Protein AF-A0A7J6QAZ9-F1 (afdb_monomer)

Organism: Perkinsus olseni (NCBI:txid32597)

Mean predicted aligned error: 8.7 Å

pLDDT: mean 90.13, std 8.83, range [53.25, 97.94]

Structure (mmCIF, N/CA/C/O backbone):
data_AF-A0A7J6QAZ9-F1
#
_entry.id   AF-A0A7J6QAZ9-F1
#
loop_
_atom_site.group_PDB
_atom_site.id
_atom_site.type_symbol
_atom_site.label_atom_id
_atom_site.label_alt_id
_atom_site.label_comp_id
_atom_site.label_asym_id
_atom_site.label_entity_id
_atom_site.label_seq_id
_atom_site.pdbx_PDB_ins_code
_atom_site.Cartn_x
_atom_site.Cartn_y
_atom_site.Cartn_z
_atom_site.occupancy
_atom_site.B_iso_or_equiv
_atom_site.auth_seq_id
_atom_site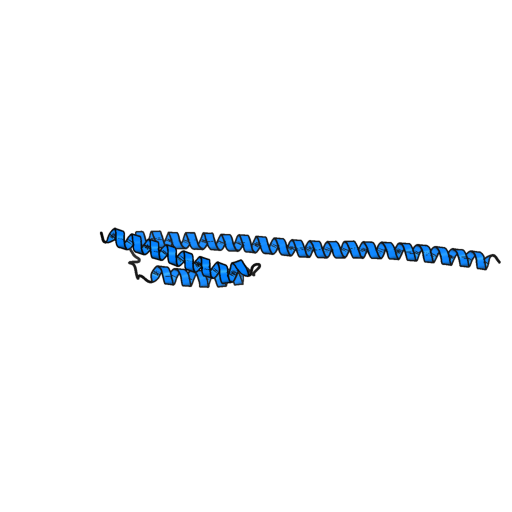.auth_comp_id
_atom_site.auth_asym_id
_atom_site.auth_atom_id
_atom_site.pdbx_PDB_model_num
ATOM 1 N N . ALA A 1 1 ? -11.186 -5.325 38.315 1.00 69.56 1 ALA A N 1
ATOM 2 C CA . ALA A 1 1 ? -11.167 -6.468 37.371 1.00 69.56 1 ALA A CA 1
ATOM 3 C C . ALA A 1 1 ? -11.678 -6.079 35.977 1.00 69.56 1 ALA A C 1
ATOM 5 O O . ALA A 1 1 ? -10.909 -6.181 35.031 1.00 69.56 1 ALA A O 1
ATOM 6 N N . TRP A 1 2 ? -12.909 -5.560 35.843 1.00 75.38 2 TRP A N 1
ATOM 7 C CA . TRP A 1 2 ? -13.536 -5.193 34.555 1.00 75.38 2 TRP A CA 1
ATOM 8 C C . TRP A 1 2 ? -12.711 -4.236 33.671 1.00 75.38 2 TRP A C 1
ATOM 10 O O . TRP A 1 2 ? -12.497 -4.509 32.495 1.00 75.38 2 TRP A O 1
ATOM 20 N N . THR A 1 3 ? -12.145 -3.172 34.247 1.00 80.31 3 THR A N 1
ATOM 21 C CA . THR A 1 3 ? -11.293 -2.199 33.534 1.00 80.31 3 THR A CA 1
ATOM 22 C C . THR A 1 3 ? -10.102 -2.857 32.828 1.00 80.31 3 THR A C 1
ATOM 24 O O . THR A 1 3 ? -9.787 -2.503 31.695 1.00 80.31 3 THR A O 1
ATOM 27 N N . ASN A 1 4 ? -9.477 -3.855 33.464 1.00 86.56 4 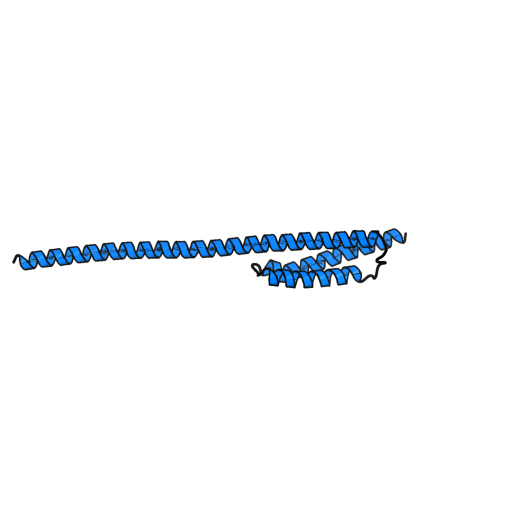ASN A N 1
ATOM 28 C CA . ASN A 1 4 ? -8.330 -4.573 32.902 1.00 86.56 4 ASN A CA 1
ATOM 29 C C . ASN A 1 4 ? -8.749 -5.504 31.761 1.00 86.56 4 ASN A C 1
ATOM 31 O O . ASN A 1 4 ? -8.020 -5.620 30.780 1.00 86.56 4 ASN A O 1
ATOM 35 N N . VAL A 1 5 ? -9.932 -6.120 31.862 1.00 87.38 5 VAL A N 1
ATOM 36 C CA . VAL A 1 5 ? -10.502 -6.969 30.805 1.00 87.38 5 VAL A CA 1
ATOM 37 C C . VAL A 1 5 ? -10.800 -6.138 29.556 1.00 87.38 5 VAL A C 1
ATOM 39 O O . VAL A 1 5 ? -10.384 -6.515 28.464 1.00 87.38 5 VAL A O 1
ATOM 42 N N . VAL A 1 6 ? -11.429 -4.968 29.713 1.00 87.94 6 VAL A N 1
ATOM 43 C CA . VAL A 1 6 ? -11.717 -4.056 28.591 1.00 87.94 6 VAL A CA 1
ATOM 44 C C . VAL A 1 6 ? -10.426 -3.592 27.915 1.00 87.94 6 VAL A C 1
ATOM 46 O O . VAL A 1 6 ? -10.300 -3.684 26.697 1.00 87.94 6 VAL A O 1
ATOM 49 N N . THR A 1 7 ? -9.428 -3.160 28.691 1.00 90.88 7 THR A N 1
ATOM 50 C CA . THR A 1 7 ? -8.123 -2.749 28.147 1.00 90.88 7 THR A CA 1
ATOM 51 C C . THR A 1 7 ? -7.414 -3.900 27.426 1.00 90.88 7 THR A C 1
ATOM 53 O O . THR A 1 7 ? -6.808 -3.693 26.376 1.00 90.88 7 THR A O 1
ATOM 56 N N . HIS A 1 8 ? -7.490 -5.123 27.956 1.00 93.19 8 HIS A N 1
ATOM 57 C CA . HIS A 1 8 ? -6.917 -6.299 27.303 1.00 93.19 8 HIS A CA 1
ATOM 58 C C . HIS A 1 8 ? -7.605 -6.595 25.964 1.00 93.19 8 HIS A C 1
ATOM 60 O O . HIS A 1 8 ? -6.927 -6.780 24.953 1.00 93.19 8 HIS A O 1
ATOM 66 N N . GLN A 1 9 ? -8.938 -6.547 25.929 1.00 93.12 9 GLN A N 1
ATOM 67 C CA . GLN A 1 9 ? -9.700 -6.772 24.704 1.00 93.12 9 GLN A CA 1
ATOM 68 C C . GLN A 1 9 ? -9.450 -5.673 23.658 1.00 93.12 9 GLN A C 1
ATOM 70 O O . GLN A 1 9 ? -9.351 -5.975 22.467 1.00 93.12 9 GLN A O 1
ATOM 75 N N . LEU A 1 10 ? -9.284 -4.413 24.078 1.00 93.44 10 LEU A N 1
ATOM 76 C CA . LEU A 1 10 ? -8.897 -3.305 23.195 1.00 93.44 10 LEU A CA 1
ATOM 77 C C . LEU A 1 10 ? -7.520 -3.534 22.562 1.00 93.44 10 LEU A C 1
ATOM 79 O O . LEU A 1 10 ? -7.366 -3.346 21.357 1.00 93.44 10 LEU A O 1
ATOM 83 N N . ARG A 1 11 ? -6.536 -4.009 23.338 1.00 95.38 11 ARG A N 1
ATOM 84 C CA . ARG A 1 11 ? -5.204 -4.355 22.811 1.00 95.38 11 ARG A CA 1
ATOM 85 C C . ARG A 1 11 ? -5.255 -5.480 21.785 1.00 95.38 11 ARG A C 1
ATOM 87 O O . ARG A 1 11 ? -4.592 -5.381 20.756 1.00 95.38 11 ARG A O 1
ATOM 94 N N . ILE A 1 12 ? -6.031 -6.534 22.050 1.00 95.75 12 ILE A N 1
ATOM 95 C CA . ILE A 1 12 ? -6.222 -7.633 21.091 1.00 95.75 12 ILE A CA 1
ATOM 96 C C . ILE A 1 12 ? -6.842 -7.087 19.802 1.00 95.75 12 ILE A C 1
ATOM 98 O O . ILE A 1 12 ? -6.295 -7.289 18.723 1.00 95.75 12 ILE A O 1
ATOM 102 N N . SER A 1 13 ? -7.915 -6.306 19.927 1.00 95.44 13 SER A N 1
ATOM 103 C CA . SER A 1 13 ? -8.628 -5.730 18.781 1.00 95.44 13 SER A CA 1
ATOM 104 C C . SER A 1 13 ? -7.733 -4.803 17.954 1.00 95.44 13 SER A C 1
ATOM 106 O O . SER A 1 13 ? -7.781 -4.836 16.726 1.00 95.44 13 SER A O 1
ATOM 108 N N . LEU A 1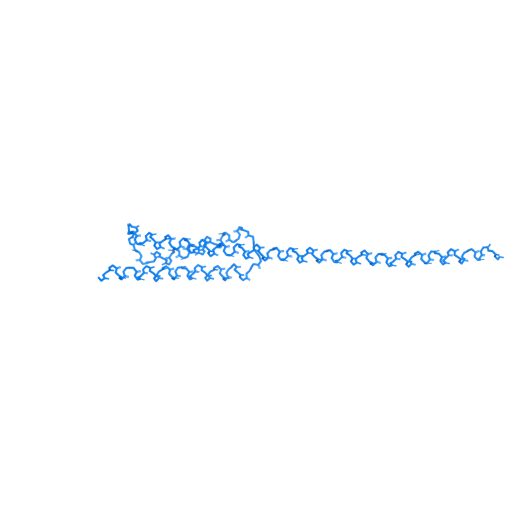 14 ? -6.882 -4.002 18.608 1.00 96.50 14 LEU A N 1
ATOM 109 C CA . LEU A 1 14 ? -5.873 -3.178 17.942 1.00 96.50 14 LEU A CA 1
ATOM 110 C C . LEU A 1 14 ? -4.886 -4.044 17.155 1.00 96.50 14 LEU A C 1
ATOM 112 O O . LEU A 1 14 ? -4.650 -3.790 15.974 1.00 96.50 14 LEU A O 1
ATOM 116 N N . ARG A 1 15 ? -4.299 -5.053 17.805 1.00 97.31 15 ARG A N 1
ATOM 117 C CA . ARG A 1 15 ? -3.301 -5.930 17.187 1.00 97.31 15 ARG A CA 1
ATOM 118 C C . ARG A 1 15 ? -3.876 -6.635 15.963 1.00 97.31 15 ARG A C 1
ATOM 120 O O . ARG A 1 15 ? -3.234 -6.648 14.914 1.00 97.31 15 ARG A O 1
ATOM 127 N N . ASP A 1 16 ? -5.076 -7.183 16.090 1.00 97.38 16 ASP A N 1
ATOM 128 C CA . ASP A 1 16 ? -5.720 -7.946 15.026 1.00 97.38 16 ASP A CA 1
ATOM 129 C C . ASP A 1 16 ? -6.112 -7.022 13.858 1.00 97.38 16 ASP A C 1
ATOM 131 O O . ASP A 1 16 ? -5.863 -7.348 12.698 1.00 97.38 16 ASP A O 1
ATOM 135 N N . ALA A 1 17 ? -6.602 -5.809 14.141 1.00 97.06 17 ALA A N 1
ATOM 136 C CA . ALA A 1 17 ? -6.873 -4.797 13.119 1.00 97.06 17 ALA A CA 1
ATOM 137 C C . ALA A 1 17 ? -5.609 -4.368 12.352 1.00 97.06 17 ALA A C 1
ATOM 139 O O . ALA A 1 17 ? -5.626 -4.272 11.122 1.00 97.06 17 ALA A O 1
ATOM 140 N N . VAL A 1 18 ? -4.497 -4.132 13.058 1.00 97.69 18 VAL A N 1
ATOM 141 C CA . V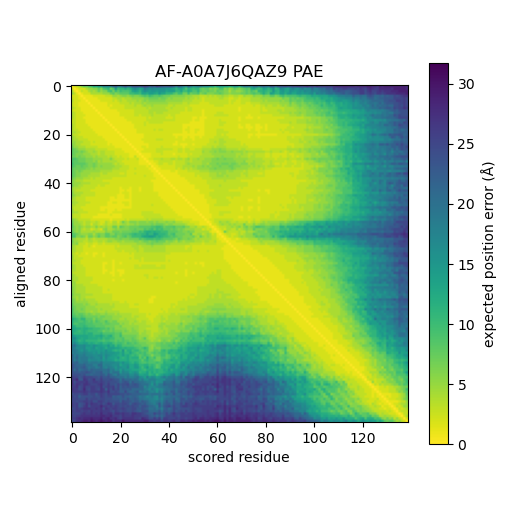AL A 1 18 ? -3.205 -3.802 12.433 1.00 97.69 18 VAL A CA 1
ATOM 142 C C . VAL A 1 18 ? -2.690 -4.972 11.597 1.00 97.69 18 VAL A C 1
ATOM 144 O O . VAL A 1 18 ? -2.169 -4.756 10.501 1.00 97.69 18 VAL A O 1
ATOM 147 N N . HIS A 1 19 ? -2.850 -6.205 12.081 1.00 97.69 19 HIS A N 1
ATOM 148 C CA . HIS A 1 19 ? -2.465 -7.400 11.341 1.00 97.69 19 HIS A CA 1
ATOM 149 C C . HIS A 1 19 ? -3.245 -7.524 10.030 1.00 97.69 19 HIS A C 1
ATOM 151 O O . HIS A 1 19 ? -2.623 -7.692 8.983 1.00 97.69 19 HIS A O 1
ATOM 157 N N . VAL A 1 20 ? -4.570 -7.348 10.063 1.00 97.69 20 VAL A N 1
ATOM 158 C CA . VAL A 1 20 ? -5.416 -7.367 8.860 1.00 97.69 20 VAL A CA 1
ATOM 159 C C . VAL A 1 20 ? -4.992 -6.288 7.871 1.00 97.69 20 VAL A C 1
ATOM 161 O O . VAL A 1 20 ? -4.764 -6.597 6.705 1.00 97.69 20 VAL A O 1
ATOM 164 N N . TYR A 1 21 ? -4.793 -5.046 8.329 1.00 97.94 21 TYR A N 1
ATOM 165 C CA . TYR A 1 21 ? -4.309 -3.975 7.454 1.00 97.94 21 TYR A CA 1
ATOM 166 C C . TYR A 1 21 ? -2.991 -4.358 6.768 1.00 97.94 21 TYR A C 1
ATOM 168 O O . TYR A 1 21 ? -2.845 -4.209 5.555 1.00 97.94 21 TYR A O 1
ATOM 176 N N . ARG A 1 22 ? -2.026 -4.858 7.550 1.00 96.75 22 ARG A N 1
ATOM 177 C CA . ARG A 1 22 ? -0.707 -5.239 7.043 1.00 96.75 22 ARG A CA 1
ATOM 178 C C . ARG A 1 22 ? -0.798 -6.401 6.058 1.00 96.75 22 ARG A C 1
ATOM 180 O O . ARG A 1 22 ? -0.127 -6.344 5.037 1.00 96.75 22 ARG A O 1
ATOM 187 N N . ALA A 1 23 ? -1.601 -7.421 6.351 1.00 96.00 23 ALA A N 1
ATOM 188 C CA . ALA A 1 23 ? -1.785 -8.577 5.481 1.00 96.00 23 ALA A CA 1
ATOM 189 C C . ALA A 1 23 ? -2.381 -8.157 4.131 1.00 96.00 23 ALA A C 1
ATOM 191 O O . ALA A 1 23 ? -1.767 -8.422 3.099 1.00 96.00 23 ALA A O 1
ATOM 192 N N . THR A 1 24 ? -3.482 -7.395 4.142 1.00 94.62 24 THR A N 1
ATOM 193 C CA . THR A 1 24 ? -4.117 -6.892 2.915 1.00 94.62 24 THR A CA 1
ATOM 194 C C . THR A 1 24 ? -3.164 -6.016 2.105 1.00 94.62 24 THR A C 1
ATOM 196 O O . THR A 1 24 ? -3.000 -6.228 0.909 1.00 94.62 24 THR A O 1
ATOM 199 N N . MET A 1 25 ? -2.479 -5.054 2.735 1.00 96.06 25 MET A N 1
ATOM 200 C CA . MET A 1 25 ? -1.521 -4.205 2.013 1.00 96.06 25 MET A CA 1
ATOM 201 C C . MET A 1 25 ? -0.319 -4.999 1.491 1.00 96.06 25 MET A C 1
ATOM 203 O O . MET A 1 25 ? 0.207 -4.688 0.427 1.00 96.06 25 MET A O 1
ATOM 207 N N . ASN A 1 26 ? 0.135 -6.030 2.199 1.00 95.00 26 ASN A N 1
ATOM 208 C CA . ASN A 1 26 ? 1.255 -6.836 1.728 1.00 95.00 26 ASN A CA 1
ATOM 209 C C . ASN A 1 26 ? 0.877 -7.660 0.487 1.00 95.00 26 ASN A C 1
ATOM 211 O O . ASN A 1 26 ? 1.609 -7.653 -0.498 1.00 95.00 26 ASN A O 1
ATOM 215 N N . GLU A 1 27 ? -0.274 -8.327 0.525 1.00 93.62 27 GLU A N 1
ATOM 216 C CA . GLU A 1 27 ? -0.765 -9.182 -0.558 1.00 93.62 27 GLU A CA 1
ATOM 217 C C . GLU A 1 27 ? -1.188 -8.379 -1.798 1.00 93.62 27 GLU A C 1
ATOM 219 O O . GLU A 1 27 ? -0.824 -8.712 -2.930 1.00 93.62 27 GLU A O 1
ATOM 224 N N . ASP A 1 28 ? -1.918 -7.281 -1.595 1.00 92.62 28 ASP A N 1
ATOM 225 C CA . ASP A 1 28 ? -2.475 -6.509 -2.702 1.00 92.62 28 ASP A CA 1
ATOM 226 C C . ASP A 1 28 ? -1.537 -5.435 -3.241 1.00 92.62 28 ASP A C 1
ATOM 228 O O . ASP A 1 28 ? -1.709 -5.026 -4.391 1.00 92.62 28 ASP A O 1
ATOM 232 N N . VAL A 1 29 ? -0.594 -4.939 -2.436 1.00 94.44 29 VAL A N 1
ATOM 233 C CA . VAL A 1 29 ? 0.256 -3.798 -2.804 1.00 94.44 29 VAL A CA 1
ATOM 234 C C . VAL A 1 29 ? 1.725 -4.191 -2.865 1.00 94.44 29 VAL A C 1
ATOM 236 O O . VAL A 1 29 ? 2.303 -4.136 -3.943 1.00 94.44 29 VAL A O 1
ATOM 239 N N . MET A 1 30 ? 2.327 -4.613 -1.749 1.00 92.75 30 MET A N 1
ATOM 240 C CA . MET A 1 30 ? 3.790 -4.776 -1.656 1.00 92.75 30 MET A CA 1
ATOM 241 C C . MET A 1 30 ? 4.368 -5.777 -2.661 1.00 92.75 30 MET A C 1
ATOM 243 O O . MET A 1 30 ? 5.451 -5.547 -3.188 1.00 92.75 30 MET A O 1
ATOM 247 N N . GLN A 1 31 ? 3.651 -6.866 -2.952 1.00 91.62 31 GLN A N 1
ATOM 248 C CA . GLN A 1 31 ? 4.083 -7.882 -3.926 1.00 91.62 31 GLN A CA 1
ATOM 249 C C . GLN A 1 31 ? 3.912 -7.449 -5.392 1.00 91.62 31 GLN A C 1
ATOM 251 O O . GLN A 1 31 ? 4.360 -8.151 -6.293 1.00 91.62 31 GLN A O 1
ATOM 256 N N . LYS A 1 32 ? 3.223 -6.330 -5.643 1.00 93.88 32 LYS A N 1
ATOM 257 C CA . LYS A 1 32 ? 2.812 -5.874 -6.980 1.00 93.88 32 LYS A CA 1
ATOM 258 C C . LYS A 1 32 ? 3.352 -4.482 -7.315 1.00 93.88 32 LYS A C 1
ATOM 260 O O . LYS A 1 32 ? 2.855 -3.851 -8.238 1.00 93.88 32 LYS A O 1
ATOM 265 N N . LEU A 1 33 ? 4.313 -3.984 -6.538 1.00 93.19 33 LEU A N 1
ATOM 266 C CA . LEU A 1 33 ? 4.971 -2.713 -6.821 1.00 93.19 33 LEU A CA 1
ATOM 267 C C . LEU A 1 33 ? 5.833 -2.826 -8.096 1.00 93.19 33 LEU A C 1
ATOM 269 O O . LEU A 1 33 ? 6.418 -3.889 -8.313 1.00 93.19 33 LEU A O 1
ATOM 273 N N . PRO A 1 34 ? 5.965 -1.742 -8.881 1.00 95.12 34 PRO A N 1
ATOM 274 C CA . PRO A 1 34 ? 5.384 -0.421 -8.645 1.00 95.12 34 PRO A CA 1
ATOM 275 C C . PRO A 1 34 ? 3.925 -0.312 -9.118 1.00 95.12 34 PRO A C 1
ATOM 277 O O . PRO A 1 34 ? 3.482 -1.025 -10.012 1.00 95.12 34 PRO A O 1
ATOM 280 N N . MET A 1 35 ? 3.165 0.605 -8.519 1.00 94.75 35 MET A N 1
ATOM 281 C CA . MET A 1 35 ? 1.780 0.913 -8.903 1.00 94.75 35 MET A CA 1
ATOM 282 C C . MET A 1 35 ? 1.520 2.419 -8.909 1.00 94.75 35 MET A C 1
ATOM 284 O O . MET A 1 35 ? 2.272 3.198 -8.316 1.00 94.75 35 MET A O 1
ATOM 288 N N . SER A 1 36 ? 0.412 2.830 -9.528 1.00 94.81 36 SER A N 1
ATOM 289 C CA . SER A 1 36 ? -0.021 4.228 -9.492 1.00 94.81 36 SER A CA 1
ATOM 290 C C . SER A 1 36 ? -0.467 4.662 -8.089 1.00 94.81 36 SER A C 1
ATOM 292 O O . SER A 1 36 ? -1.005 3.875 -7.301 1.00 94.81 36 SER A O 1
ATOM 294 N N . ASP A 1 37 ? -0.310 5.952 -7.786 1.00 92.19 37 ASP A N 1
ATOM 295 C CA . ASP A 1 37 ? -0.727 6.527 -6.500 1.00 92.19 37 ASP A CA 1
ATOM 296 C C . ASP A 1 37 ? -2.232 6.359 -6.241 1.00 92.19 37 ASP A C 1
ATOM 298 O O . ASP A 1 37 ? -2.670 6.201 -5.099 1.00 92.19 37 ASP A O 1
ATOM 302 N N . GLU A 1 38 ? -3.045 6.382 -7.298 1.00 94.88 38 GLU A N 1
ATOM 303 C CA . GLU A 1 38 ? -4.493 6.185 -7.214 1.00 94.88 38 GLU A CA 1
ATOM 304 C C . GLU A 1 38 ? -4.851 4.751 -6.822 1.00 94.88 38 GLU A C 1
ATOM 306 O O . GLU A 1 38 ? -5.703 4.549 -5.950 1.00 94.88 38 GLU A O 1
ATOM 311 N N . GLU A 1 39 ? -4.163 3.757 -7.384 1.00 94.69 39 GLU A N 1
ATOM 312 C CA . GLU A 1 39 ? -4.348 2.351 -7.020 1.00 94.69 39 GLU A CA 1
ATOM 313 C C . GLU A 1 39 ? -3.909 2.076 -5.583 1.00 94.69 39 GLU A C 1
ATOM 315 O O . GLU A 1 39 ? -4.645 1.432 -4.827 1.00 94.69 39 GLU A O 1
ATOM 320 N N . VAL A 1 40 ? -2.747 2.602 -5.174 1.00 95.00 40 VAL A N 1
ATOM 321 C CA . VAL A 1 40 ? -2.262 2.485 -3.789 1.00 95.00 40 VAL A CA 1
ATOM 322 C C . VAL A 1 40 ? -3.267 3.121 -2.827 1.00 95.00 40 VAL A C 1
ATOM 324 O O . VAL A 1 40 ? -3.649 2.502 -1.831 1.00 95.00 40 VAL A O 1
ATOM 327 N N . ARG A 1 41 ? -3.790 4.312 -3.149 1.00 95.19 41 ARG A N 1
ATOM 328 C CA . ARG A 1 41 ? -4.803 5.007 -2.338 1.00 95.19 41 ARG A CA 1
ATOM 329 C C . ARG A 1 41 ? -6.115 4.225 -2.246 1.00 95.19 41 ARG A C 1
ATOM 331 O O . ARG A 1 41 ? -6.712 4.149 -1.167 1.00 95.19 41 ARG A O 1
ATOM 338 N N . ALA A 1 42 ? -6.577 3.639 -3.349 1.00 95.75 42 ALA A N 1
ATOM 339 C CA . ALA A 1 42 ? -7.792 2.831 -3.370 1.00 95.75 42 ALA A CA 1
ATOM 340 C C . ALA A 1 42 ? -7.647 1.573 -2.499 1.00 95.75 42 ALA A C 1
ATOM 342 O O . ALA A 1 42 ? -8.532 1.279 -1.688 1.00 95.75 42 ALA A O 1
ATOM 343 N N . LYS A 1 43 ? -6.513 0.870 -2.610 1.00 96.00 43 LYS A N 1
ATOM 344 C CA . LYS A 1 43 ? -6.196 -0.313 -1.794 1.00 96.00 43 LYS A CA 1
ATOM 345 C C . LYS A 1 43 ? -6.032 0.047 -0.317 1.00 96.00 43 LYS A C 1
ATOM 347 O O . LYS A 1 43 ? -6.652 -0.598 0.528 1.00 96.00 43 LYS A O 1
ATOM 352 N N . HIS A 1 44 ? -5.349 1.152 -0.007 1.00 96.44 44 HIS A N 1
ATOM 353 C CA . HIS A 1 44 ? -5.259 1.704 1.347 1.00 96.44 44 HIS A CA 1
ATOM 354 C C . HIS A 1 44 ? -6.640 1.934 1.970 1.00 96.44 44 HIS A C 1
ATOM 356 O O . HIS A 1 44 ? -6.896 1.512 3.099 1.00 96.44 44 HIS A O 1
ATOM 362 N N . LYS A 1 45 ? -7.560 2.579 1.237 1.00 96.88 45 LYS A N 1
ATOM 363 C CA . LYS A 1 45 ? -8.917 2.857 1.728 1.00 96.88 45 LYS A CA 1
ATOM 364 C C . LYS A 1 45 ? -9.667 1.567 2.077 1.00 96.88 45 LYS A C 1
ATOM 366 O O . LYS A 1 45 ? -10.328 1.523 3.115 1.00 96.88 45 LYS A O 1
ATOM 371 N N . ARG A 1 46 ? -9.541 0.523 1.249 1.00 96.44 46 ARG A N 1
ATOM 372 C CA . ARG A 1 46 ? -10.157 -0.794 1.493 1.00 96.44 46 ARG A CA 1
ATOM 373 C C . ARG A 1 46 ? -9.540 -1.493 2.706 1.00 96.44 46 ARG A C 1
ATOM 375 O O . ARG A 1 46 ? -10.275 -1.871 3.615 1.00 96.44 46 ARG A O 1
ATOM 382 N N . ALA A 1 47 ? -8.212 -1.579 2.773 1.00 96.88 47 ALA A N 1
ATOM 383 C CA . ALA A 1 47 ? -7.501 -2.198 3.894 1.00 96.88 47 ALA A CA 1
ATOM 384 C C . ALA A 1 47 ? -7.803 -1.488 5.225 1.00 96.88 47 ALA A C 1
ATOM 386 O O . ALA A 1 47 ? -8.054 -2.125 6.248 1.00 96.88 47 ALA A O 1
ATOM 387 N N . LYS A 1 48 ? -7.848 -0.150 5.213 1.00 97.06 48 LYS A N 1
ATOM 388 C CA . LYS A 1 48 ? -8.215 0.660 6.381 1.00 97.06 48 LYS A CA 1
ATOM 389 C C . LYS A 1 48 ? -9.651 0.396 6.834 1.00 97.06 48 LYS A C 1
ATOM 391 O O . LYS A 1 48 ? -9.894 0.318 8.035 1.00 97.06 48 LYS A O 1
ATOM 396 N N . ALA A 1 49 ? -10.594 0.264 5.901 1.00 96.81 49 ALA A N 1
ATOM 397 C CA . ALA A 1 49 ? -11.981 -0.057 6.229 1.00 96.81 49 ALA A CA 1
ATOM 398 C C . ALA A 1 49 ? -12.099 -1.440 6.893 1.00 96.81 49 ALA A C 1
ATOM 400 O O . ALA A 1 49 ? -12.747 -1.552 7.932 1.00 96.81 49 ALA A O 1
ATOM 401 N N . ALA A 1 50 ? -11.407 -2.453 6.362 1.00 96.06 50 ALA A N 1
ATOM 402 C CA . ALA A 1 50 ? -11.373 -3.797 6.945 1.00 96.06 50 ALA A CA 1
ATOM 403 C C . ALA A 1 50 ? -10.769 -3.801 8.361 1.00 96.06 50 ALA A C 1
ATOM 405 O O . ALA A 1 50 ? -11.351 -4.355 9.292 1.00 96.06 50 ALA A O 1
ATOM 406 N N . ALA A 1 51 ? -9.648 -3.104 8.562 1.00 96.81 51 ALA A N 1
ATOM 407 C CA . ALA A 1 51 ? -9.029 -2.970 9.880 1.00 96.81 51 ALA A CA 1
ATOM 408 C C . ALA A 1 51 ? -9.957 -2.285 10.898 1.00 96.81 51 ALA A C 1
ATOM 410 O O . ALA A 1 51 ? -10.078 -2.731 12.039 1.00 96.81 51 ALA A O 1
ATOM 411 N N . LEU A 1 52 ? -10.661 -1.225 10.487 1.00 95.75 52 LEU A N 1
ATOM 412 C CA . LEU A 1 52 ? -11.639 -0.549 11.344 1.00 95.75 52 LEU A CA 1
ATOM 413 C C . LEU A 1 52 ? -12.836 -1.441 11.682 1.00 95.75 52 LEU A C 1
ATOM 415 O O . LEU A 1 52 ? -13.352 -1.354 12.795 1.00 95.75 52 LEU A O 1
ATOM 419 N N . GLN A 1 53 ? -13.276 -2.290 10.754 1.00 95.62 53 GLN A N 1
ATOM 420 C CA . GLN A 1 53 ? -14.347 -3.251 11.011 1.00 95.62 53 GLN A CA 1
ATOM 421 C C . GLN A 1 53 ? -13.943 -4.246 12.105 1.00 95.62 53 GLN A C 1
ATOM 423 O O . GLN A 1 53 ? -14.716 -4.467 13.035 1.00 95.62 53 GLN A O 1
ATOM 428 N N . VAL A 1 54 ? -12.718 -4.778 12.040 1.00 95.31 54 VAL A N 1
ATOM 429 C CA . VAL A 1 54 ? -12.171 -5.685 13.063 1.00 95.31 54 VAL A CA 1
ATOM 430 C C . VAL A 1 54 ? -12.046 -4.981 14.412 1.00 95.31 54 VAL A C 1
ATOM 432 O O . VAL A 1 54 ? -12.531 -5.490 15.419 1.00 95.31 54 VAL A 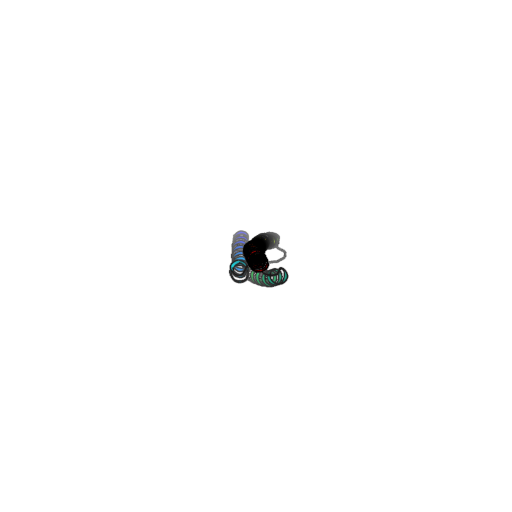O 1
ATOM 435 N N . PHE A 1 55 ? -11.475 -3.773 14.434 1.00 95.06 55 PHE A N 1
ATOM 436 C CA . PHE A 1 55 ? -11.291 -3.009 15.669 1.00 95.06 55 PHE A CA 1
ATOM 437 C C . PHE A 1 55 ? -12.616 -2.676 16.375 1.00 95.06 55 PHE A C 1
ATOM 439 O O . PHE A 1 55 ? -12.699 -2.719 17.601 1.00 95.06 55 PHE A O 1
ATOM 446 N N . ASN A 1 56 ? -13.662 -2.354 15.607 1.00 92.88 56 ASN A N 1
ATOM 447 C CA . ASN A 1 56 ? -14.977 -1.987 16.141 1.00 92.88 56 ASN A CA 1
ATOM 448 C C . ASN A 1 56 ? -15.893 -3.189 16.419 1.00 92.88 56 ASN A C 1
ATOM 450 O O . ASN A 1 56 ? -16.965 -3.004 16.998 1.00 92.88 56 ASN A O 1
ATOM 454 N N . GLY A 1 57 ? -15.492 -4.403 16.031 1.00 91.81 57 GLY A N 1
ATOM 455 C CA . GLY A 1 57 ? -16.277 -5.629 16.197 1.00 91.81 57 GLY A CA 1
ATOM 456 C C . GLY A 1 57 ? -16.800 -5.858 17.624 1.00 91.81 57 GLY A C 1
ATOM 457 O O . GLY A 1 57 ? -17.989 -6.144 17.771 1.00 91.81 57 GLY A O 1
ATOM 458 N N . PRO A 1 58 ? -15.987 -5.661 18.682 1.00 88.81 58 PRO A N 1
ATOM 459 C CA . PRO A 1 58 ? -16.431 -5.861 20.065 1.00 88.81 58 PRO A CA 1
ATOM 460 C C . PRO A 1 58 ? -17.399 -4.800 20.619 1.00 88.81 58 PRO A C 1
ATOM 462 O O . PRO A 1 58 ? -17.787 -4.905 21.779 1.00 88.81 58 PRO A O 1
ATOM 465 N N . LYS A 1 59 ? -17.798 -3.789 19.826 1.00 89.81 59 LYS A N 1
ATOM 466 C CA . LYS A 1 59 ? -18.774 -2.740 20.198 1.00 89.81 59 LYS A CA 1
ATOM 467 C C . LYS A 1 59 ? -18.468 -2.039 21.532 1.00 89.81 59 LYS A C 1
ATOM 469 O O . LYS A 1 59 ? -19.346 -1.876 22.375 1.00 89.81 59 LYS A O 1
ATOM 474 N N . PHE A 1 60 ? -17.218 -1.621 21.718 1.00 87.25 60 PHE A N 1
ATOM 475 C CA . PHE A 1 60 ? -16.817 -0.823 22.877 1.00 87.25 60 PHE A CA 1
ATOM 476 C C . PHE A 1 60 ? -17.542 0.529 22.936 1.00 87.25 60 PHE A C 1
ATOM 478 O O . PHE A 1 60 ? -17.975 1.059 21.910 1.00 87.25 60 PHE A O 1
ATOM 485 N N . ASP A 1 61 ? -17.608 1.105 24.137 1.00 87.81 61 ASP A N 1
ATOM 486 C CA . ASP A 1 61 ? -18.100 2.465 24.339 1.00 87.81 61 ASP A CA 1
ATOM 487 C C . ASP A 1 61 ? -17.171 3.482 23.656 1.00 87.81 61 ASP A C 1
ATOM 489 O O . ASP A 1 61 ? -15.979 3.566 23.957 1.00 87.81 61 ASP A O 1
ATOM 493 N N . GLN A 1 62 ? -17.728 4.254 22.723 1.00 86.50 62 GLN A N 1
ATOM 494 C CA . GLN A 1 62 ? -16.988 5.253 21.952 1.00 86.50 62 GLN A CA 1
ATOM 495 C C . GLN A 1 62 ? -16.702 6.533 22.747 1.00 86.50 62 GLN A C 1
ATOM 497 O O . GLN A 1 62 ? -15.859 7.322 22.319 1.00 86.50 62 GLN A O 1
ATOM 502 N N . GLY A 1 63 ? -17.382 6.737 23.880 1.00 87.88 63 GLY A N 1
ATOM 503 C CA . GLY A 1 63 ? -17.102 7.824 24.816 1.00 87.88 63 GLY A CA 1
ATOM 504 C C . GLY A 1 63 ? -15.950 7.525 25.781 1.00 87.88 63 GLY A C 1
ATOM 505 O O . GLY A 1 63 ? -15.457 8.441 26.436 1.00 87.88 63 GLY A O 1
ATOM 506 N N . ASP A 1 64 ? -15.491 6.271 25.870 1.00 90.38 64 ASP A N 1
ATOM 507 C CA . ASP A 1 64 ? -14.396 5.883 26.763 1.00 90.38 64 ASP A CA 1
ATOM 508 C C . ASP A 1 64 ? -13.054 6.431 26.251 1.00 90.38 64 ASP A C 1
ATOM 510 O O . ASP A 1 64 ? -12.621 6.128 25.135 1.00 90.38 64 ASP A O 1
ATOM 514 N N . SER A 1 65 ? -12.349 7.189 27.098 1.00 91.69 65 SER A N 1
ATOM 515 C CA . SER A 1 65 ? -11.018 7.733 26.790 1.00 91.69 65 SER A CA 1
ATOM 516 C C . SER A 1 65 ? -10.051 6.657 26.300 1.00 91.69 65 SER A C 1
ATOM 518 O O . SER A 1 65 ? -9.309 6.879 25.349 1.00 91.69 65 SER A O 1
ATOM 520 N N . ARG A 1 66 ? -10.090 5.456 26.887 1.00 90.62 66 ARG A N 1
ATOM 521 C CA . ARG A 1 66 ? -9.182 4.365 26.505 1.00 90.62 66 ARG A CA 1
ATOM 522 C C . ARG A 1 66 ? -9.460 3.895 25.088 1.00 90.62 66 ARG A C 1
ATOM 524 O O . ARG A 1 66 ? -8.534 3.636 24.327 1.00 90.62 66 ARG A O 1
ATOM 531 N N . TYR A 1 67 ? -10.735 3.782 24.724 1.00 92.81 67 TYR A N 1
ATOM 532 C CA . TYR A 1 67 ? -11.115 3.432 23.363 1.00 92.81 67 TYR A CA 1
ATOM 533 C C . TYR A 1 67 ? -10.602 4.482 22.370 1.00 92.81 67 TYR A C 1
ATOM 535 O O . TYR A 1 67 ? -10.056 4.119 21.327 1.00 92.81 67 TYR A O 1
ATOM 543 N N . LEU A 1 68 ? -10.719 5.771 22.708 1.00 93.88 68 LEU A N 1
ATOM 544 C CA . LEU A 1 68 ? -10.201 6.863 21.883 1.00 93.88 68 LEU A CA 1
ATOM 545 C C . LEU A 1 68 ? -8.675 6.800 21.727 1.00 93.88 68 LEU A C 1
ATOM 547 O O . LEU A 1 68 ? -8.186 6.963 20.606 1.00 93.88 68 LEU A O 1
ATOM 551 N N . ASP A 1 69 ? -7.944 6.479 22.797 1.00 95.44 69 ASP A N 1
ATOM 552 C CA . ASP A 1 69 ? -6.488 6.305 22.769 1.00 95.44 69 ASP A CA 1
ATOM 553 C C . ASP A 1 69 ? -6.081 5.157 21.833 1.00 95.44 69 ASP A C 1
ATOM 555 O O . ASP A 1 69 ? -5.290 5.352 20.907 1.00 95.44 69 ASP A O 1
ATOM 559 N N . PHE A 1 70 ? -6.691 3.975 21.982 1.00 94.94 70 PHE A N 1
ATOM 560 C CA . PHE A 1 70 ? -6.421 2.826 21.105 1.00 94.94 70 PHE A CA 1
ATOM 561 C C . PHE A 1 70 ? -6.856 3.079 19.655 1.00 94.94 70 PHE A C 1
ATOM 563 O O . PHE A 1 70 ? -6.198 2.638 18.709 1.00 94.94 70 PHE A O 1
ATOM 570 N N . ARG A 1 71 ? -7.940 3.833 19.445 1.00 95.00 71 ARG A N 1
ATOM 571 C CA . ARG A 1 71 ? -8.377 4.244 18.107 1.00 95.00 71 ARG A CA 1
ATOM 572 C C . ARG A 1 71 ? -7.383 5.213 17.469 1.00 95.00 71 ARG A C 1
ATOM 574 O O . ARG A 1 71 ? -7.138 5.132 16.263 1.00 95.00 71 ARG A O 1
ATOM 581 N N . GLN A 1 72 ? -6.798 6.121 18.248 1.00 96.56 72 GLN A N 1
ATOM 582 C CA . GLN A 1 72 ? -5.717 6.982 17.780 1.00 96.56 72 GLN A CA 1
ATOM 583 C C . GLN A 1 72 ? -4.462 6.168 17.456 1.00 96.56 72 GLN A C 1
ATOM 585 O O . GLN A 1 72 ? -3.844 6.390 16.414 1.00 96.56 72 GLN A O 1
ATOM 590 N N . GLU A 1 73 ? -4.122 5.192 18.293 1.00 96.81 73 GLU A N 1
ATOM 591 C CA . GLU A 1 73 ? -2.993 4.297 18.063 1.00 96.81 73 GLU A CA 1
ATOM 592 C C . GLU A 1 73 ? -3.150 3.508 16.755 1.00 96.81 73 GLU A C 1
ATOM 594 O O . GLU A 1 73 ? -2.218 3.479 15.945 1.00 96.81 73 GLU A O 1
ATOM 599 N N . LEU A 1 74 ? -4.348 2.979 16.474 1.00 96.88 74 LEU A N 1
ATOM 600 C CA . LEU A 1 74 ? -4.662 2.328 15.199 1.00 96.88 74 LEU A CA 1
ATOM 601 C C . LEU A 1 74 ? -4.459 3.277 14.013 1.00 96.88 74 LEU A C 1
ATOM 603 O O . LEU A 1 74 ? -3.826 2.903 13.024 1.00 96.88 74 LEU A O 1
ATOM 607 N N . ARG A 1 75 ? -4.969 4.515 14.101 1.00 96.81 75 ARG A N 1
ATOM 608 C CA . ARG A 1 75 ? -4.783 5.526 13.043 1.00 96.81 75 ARG A CA 1
ATOM 609 C C . ARG A 1 75 ? -3.303 5.780 12.772 1.00 96.81 75 ARG A C 1
ATOM 611 O O . ARG A 1 75 ? -2.896 5.791 11.612 1.00 96.81 75 ARG A O 1
ATOM 618 N N . ASN A 1 76 ? -2.510 5.934 13.828 1.00 97.75 76 ASN A N 1
ATOM 619 C CA . ASN A 1 76 ? -1.075 6.178 13.725 1.00 97.75 76 ASN A CA 1
ATOM 620 C C . ASN A 1 76 ? -0.337 4.970 13.126 1.00 97.75 76 ASN A C 1
ATOM 622 O O . ASN A 1 76 ? 0.531 5.140 12.273 1.00 97.75 76 ASN A O 1
ATOM 626 N N . ALA A 1 77 ? -0.691 3.749 13.535 1.00 97.00 77 ALA A N 1
ATOM 627 C CA . ALA A 1 77 ? -0.103 2.525 12.997 1.00 97.00 77 ALA A CA 1
ATOM 628 C C . ALA A 1 77 ? -0.398 2.360 11.498 1.00 97.00 77 ALA A C 1
ATOM 630 O O . ALA A 1 77 ? 0.520 2.130 10.712 1.00 97.00 77 ALA A O 1
ATOM 631 N N . VAL A 1 78 ? -1.656 2.551 11.094 1.00 97.62 78 VAL A N 1
ATOM 632 C CA . VAL A 1 78 ? -2.081 2.506 9.687 1.00 97.62 78 VAL A CA 1
ATOM 633 C C . VAL A 1 78 ? -1.369 3.575 8.854 1.00 97.62 78 VAL A C 1
ATOM 635 O O . VAL A 1 78 ? -0.910 3.275 7.754 1.00 97.62 78 VAL A O 1
ATOM 638 N N . ALA A 1 79 ? -1.231 4.799 9.373 1.00 96.75 79 ALA A N 1
ATOM 639 C CA . ALA A 1 79 ? -0.524 5.877 8.683 1.00 96.75 79 ALA A CA 1
ATOM 640 C C . ALA A 1 79 ? 0.954 5.532 8.440 1.00 96.75 79 ALA A C 1
ATOM 642 O O . ALA A 1 79 ? 1.420 5.637 7.309 1.00 96.75 79 ALA A O 1
ATOM 643 N N . ARG A 1 80 ? 1.668 5.042 9.465 1.00 97.06 80 ARG A N 1
ATOM 644 C CA . ARG A 1 80 ? 3.074 4.621 9.327 1.00 97.06 80 ARG A CA 1
ATOM 645 C C . ARG A 1 80 ? 3.250 3.496 8.310 1.00 97.06 80 ARG A C 1
ATOM 647 O O . ARG A 1 80 ? 4.179 3.531 7.512 1.00 97.06 80 ARG A O 1
ATOM 654 N N . LEU A 1 81 ? 2.363 2.501 8.332 1.00 96.25 81 LEU A N 1
ATOM 655 C CA . LEU A 1 81 ? 2.420 1.390 7.382 1.00 96.25 81 LEU A CA 1
ATOM 656 C C . LEU A 1 81 ? 2.128 1.852 5.951 1.00 96.25 81 LEU A C 1
ATOM 658 O O . LEU A 1 81 ? 2.781 1.388 5.024 1.00 96.25 81 LEU A O 1
ATOM 662 N N . ASN A 1 82 ? 1.176 2.769 5.762 1.00 95.81 82 ASN A N 1
ATOM 663 C CA . ASN A 1 82 ? 0.906 3.339 4.445 1.00 95.81 82 ASN A CA 1
ATOM 664 C C . ASN A 1 82 ? 2.089 4.155 3.912 1.00 95.81 82 ASN A C 1
ATOM 666 O O . ASN A 1 82 ? 2.420 4.059 2.737 1.00 95.81 82 ASN A O 1
ATOM 670 N N . GLU A 1 83 ? 2.737 4.929 4.781 1.00 96.44 83 GLU A N 1
ATOM 671 C CA . GLU A 1 83 ? 3.918 5.699 4.403 1.00 96.44 83 GLU A CA 1
ATOM 672 C C . GLU A 1 83 ? 5.060 4.787 3.953 1.00 96.44 83 GLU A C 1
ATOM 674 O O . GLU A 1 83 ? 5.661 5.016 2.908 1.00 96.44 83 GLU A O 1
ATOM 679 N N . HIS A 1 84 ? 5.303 3.693 4.678 1.00 95.75 84 HIS A N 1
ATOM 680 C CA . HIS A 1 84 ? 6.294 2.701 4.267 1.00 95.75 84 HIS A CA 1
ATOM 681 C C . HIS A 1 84 ? 6.007 2.132 2.867 1.00 95.75 84 HIS A C 1
ATOM 683 O O . HIS A 1 84 ? 6.918 2.034 2.047 1.00 95.75 84 HIS A O 1
ATOM 689 N N . VAL A 1 85 ? 4.742 1.815 2.573 1.00 95.19 85 VAL A N 1
ATOM 690 C CA . VAL A 1 85 ? 4.318 1.345 1.246 1.00 95.19 85 VAL A CA 1
ATOM 691 C C . VAL A 1 85 ? 4.591 2.397 0.167 1.00 95.19 85 VAL A C 1
ATOM 693 O O . VAL A 1 85 ? 5.101 2.052 -0.894 1.00 95.19 85 VAL A O 1
ATOM 696 N N . ASN A 1 86 ? 4.295 3.673 0.428 1.00 94.56 86 ASN A N 1
ATOM 697 C CA . ASN A 1 86 ? 4.547 4.758 -0.525 1.00 94.56 86 ASN A CA 1
ATOM 698 C C . ASN A 1 86 ? 6.044 4.944 -0.805 1.00 94.56 86 ASN A C 1
ATOM 700 O O . ASN A 1 86 ? 6.443 5.104 -1.959 1.00 94.56 86 ASN A O 1
ATOM 704 N N . VAL A 1 87 ? 6.874 4.894 0.241 1.00 96.50 87 VAL A N 1
ATOM 705 C CA . VAL A 1 87 ? 8.334 4.982 0.119 1.00 96.50 87 VAL A CA 1
ATOM 706 C C . VAL A 1 87 ? 8.874 3.829 -0.723 1.00 96.50 87 VAL A C 1
ATOM 708 O O . VAL A 1 87 ? 9.661 4.060 -1.641 1.00 96.50 87 VAL A O 1
ATOM 711 N N . GLU A 1 88 ? 8.431 2.597 -0.466 1.00 96.06 88 GLU A N 1
ATOM 712 C CA . GLU A 1 88 ? 8.852 1.444 -1.266 1.00 96.06 88 GLU A CA 1
ATOM 713 C C . GLU A 1 88 ? 8.331 1.514 -2.704 1.00 96.06 88 GLU A C 1
ATOM 715 O O . GLU A 1 88 ? 9.094 1.223 -3.623 1.00 96.06 88 GLU A O 1
ATOM 720 N N . ASN A 1 89 ? 7.092 1.972 -2.927 1.00 95.81 89 ASN A N 1
ATOM 721 C CA . ASN A 1 89 ? 6.548 2.178 -4.272 1.00 95.81 89 ASN A CA 1
ATOM 722 C C . ASN A 1 89 ? 7.430 3.141 -5.071 1.00 95.81 89 ASN A C 1
ATOM 724 O O . ASN A 1 89 ? 7.900 2.804 -6.154 1.00 95.81 89 ASN A O 1
ATOM 728 N N . LYS A 1 90 ? 7.745 4.304 -4.489 1.00 94.94 90 LYS A N 1
ATOM 729 C CA . LYS A 1 90 ? 8.632 5.294 -5.106 1.00 94.94 90 LYS A CA 1
ATOM 730 C C . LYS A 1 90 ? 10.016 4.710 -5.393 1.00 94.94 90 LYS A C 1
ATOM 732 O O . LYS A 1 90 ? 10.521 4.857 -6.502 1.00 94.94 90 LYS A O 1
ATOM 737 N N . ARG A 1 91 ? 10.604 3.995 -4.429 1.00 95.44 91 ARG A N 1
ATOM 738 C CA . ARG A 1 91 ? 11.929 3.374 -4.575 1.00 95.44 91 ARG A CA 1
ATOM 739 C C . ARG A 1 91 ? 11.968 2.327 -5.690 1.00 95.44 91 ARG A C 1
ATOM 741 O O . ARG A 1 91 ? 12.986 2.181 -6.366 1.00 95.44 91 ARG A O 1
ATOM 748 N N . VAL A 1 92 ? 10.908 1.539 -5.856 1.00 94.62 92 VAL A N 1
ATOM 749 C CA . VAL A 1 92 ? 10.806 0.564 -6.952 1.00 94.62 92 VAL A CA 1
ATOM 750 C C . VAL A 1 92 ? 10.646 1.294 -8.287 1.00 94.62 92 VAL A C 1
ATOM 752 O O . VAL A 1 92 ? 11.441 1.040 -9.189 1.00 94.62 92 VAL A O 1
ATOM 755 N N . SER A 1 93 ? 9.731 2.263 -8.380 1.00 93.31 93 SER A N 1
ATOM 756 C CA . SER A 1 93 ? 9.519 3.067 -9.593 1.00 93.31 93 SER A CA 1
ATOM 757 C C . SER A 1 93 ? 10.791 3.775 -10.069 1.00 93.31 93 SER A C 1
ATOM 759 O O . SER A 1 93 ? 11.103 3.763 -11.257 1.00 93.31 93 SER A O 1
ATOM 761 N N . GLU A 1 94 ? 11.562 4.368 -9.154 1.00 94.31 94 GLU A N 1
ATOM 762 C CA . GLU A 1 94 ? 12.833 5.028 -9.480 1.00 94.31 94 GLU A CA 1
ATOM 763 C C . GLU A 1 94 ? 13.870 4.043 -10.030 1.00 94.31 94 GLU A C 1
ATOM 765 O O . GLU A 1 94 ? 14.562 4.352 -11.002 1.00 94.31 94 GLU A O 1
ATOM 770 N N . ARG A 1 95 ? 13.961 2.839 -9.449 1.00 94.38 95 ARG A N 1
ATOM 771 C CA . ARG A 1 95 ? 14.878 1.794 -9.926 1.00 94.38 95 ARG A CA 1
ATOM 772 C C . ARG A 1 95 ? 14.511 1.307 -11.322 1.00 94.38 95 ARG A C 1
ATOM 774 O O . ARG A 1 95 ? 15.405 1.176 -12.155 1.00 94.38 95 ARG A O 1
ATOM 781 N N . GLU A 1 96 ? 13.231 1.065 -11.585 1.00 92.75 96 GLU A N 1
ATOM 782 C CA . GLU A 1 96 ? 12.768 0.642 -12.910 1.00 92.75 96 GLU A CA 1
ATOM 783 C C . GLU A 1 96 ? 12.971 1.740 -13.956 1.00 92.75 96 GLU A C 1
ATOM 785 O O . GLU A 1 96 ? 13.509 1.475 -15.030 1.00 92.75 96 GLU A O 1
ATOM 790 N N . CYS A 1 97 ? 12.649 2.992 -13.619 1.00 93.00 97 CYS A N 1
ATOM 791 C CA . CYS A 1 97 ? 12.901 4.139 -14.490 1.00 93.00 97 CYS A CA 1
ATOM 792 C C . CYS A 1 97 ? 14.393 4.268 -14.839 1.00 93.00 97 CYS A C 1
ATOM 794 O O . CYS A 1 97 ? 14.756 4.414 -16.008 1.00 93.00 97 CYS A O 1
ATOM 796 N N . HIS A 1 98 ? 15.275 4.144 -13.842 1.00 93.31 98 HIS A N 1
ATOM 797 C CA . HIS A 1 98 ? 16.716 4.192 -14.067 1.00 93.31 98 HIS A CA 1
ATOM 798 C C . HIS A 1 98 ? 17.212 3.030 -14.941 1.00 93.31 98 HIS A C 1
ATOM 800 O O . HIS A 1 98 ? 18.066 3.236 -15.804 1.00 93.31 98 HIS A O 1
ATOM 806 N N . ALA A 1 99 ? 16.666 1.824 -14.755 1.00 93.38 99 ALA A N 1
ATOM 807 C CA . ALA A 1 99 ? 17.004 0.664 -15.576 1.00 93.38 99 ALA A CA 1
ATOM 808 C C . ALA A 1 99 ? 16.628 0.882 -17.050 1.00 93.38 99 ALA A C 1
ATOM 810 O O . ALA A 1 99 ? 17.467 0.671 -17.927 1.00 93.38 99 ALA A O 1
ATOM 811 N N . VAL A 1 100 ? 15.418 1.388 -17.316 1.00 93.25 100 VAL A N 1
ATOM 812 C CA . VAL A 1 100 ? 14.957 1.718 -18.676 1.00 93.25 100 VAL A CA 1
ATOM 813 C C . VAL A 1 100 ? 15.822 2.813 -19.299 1.00 93.25 100 VAL A C 1
ATOM 815 O O . VAL A 1 100 ? 16.257 2.686 -20.443 1.00 93.25 100 VAL A O 1
ATOM 818 N N . TYR A 1 101 ? 16.117 3.879 -18.550 1.00 89.75 101 TYR A N 1
ATOM 819 C CA . TYR A 1 101 ? 16.970 4.965 -19.035 1.00 89.75 101 TYR A CA 1
ATOM 820 C C . TYR A 1 101 ? 18.365 4.463 -19.426 1.00 89.75 101 TYR A C 1
ATOM 822 O O . TYR A 1 101 ? 18.872 4.790 -20.500 1.00 89.75 101 TYR A O 1
ATOM 830 N N . LYS A 1 102 ? 18.973 3.633 -18.572 1.00 93.62 102 LYS A N 1
ATOM 831 C CA . LYS A 1 102 ? 20.280 3.031 -18.837 1.00 93.62 102 LYS A CA 1
ATOM 832 C C . LYS A 1 102 ? 20.249 2.159 -20.091 1.00 93.62 102 LYS A C 1
ATOM 834 O O . LYS A 1 102 ? 21.125 2.294 -20.938 1.00 93.62 102 LYS A O 1
ATOM 839 N N . GLU A 1 103 ? 19.226 1.322 -20.245 1.00 93.88 103 GLU A N 1
ATOM 840 C CA . GLU A 1 103 ? 19.083 0.469 -21.424 1.00 93.88 103 GLU A CA 1
ATOM 841 C C . GLU A 1 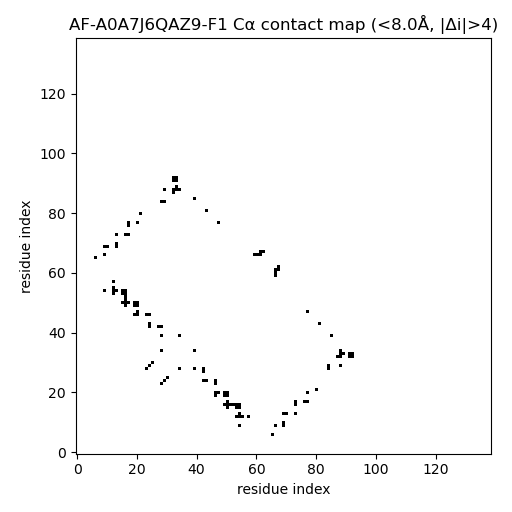103 ? 18.958 1.286 -22.719 1.00 93.88 103 GLU A C 1
ATOM 843 O O . GLU A 1 103 ? 19.617 0.980 -23.715 1.00 93.88 103 GLU A O 1
ATOM 848 N N . LEU A 1 104 ? 18.152 2.351 -22.714 1.00 91.56 104 LEU A N 1
ATOM 849 C CA . LEU A 1 104 ? 18.012 3.244 -23.866 1.00 91.56 104 LEU A CA 1
ATOM 850 C C . LEU A 1 104 ? 19.339 3.921 -24.223 1.00 91.56 104 LEU A C 1
ATOM 852 O O . LEU A 1 104 ? 19.713 3.965 -25.397 1.00 91.56 104 LEU A O 1
ATOM 856 N N . HIS A 1 105 ? 20.071 4.398 -23.217 1.00 91.44 105 HIS A N 1
ATOM 857 C CA . HIS A 1 105 ? 21.372 5.024 -23.416 1.00 91.44 105 HIS A CA 1
ATOM 858 C C . HIS A 1 105 ? 22.407 4.033 -23.971 1.00 91.44 105 HIS A C 1
ATOM 860 O O . HIS A 1 105 ? 23.132 4.352 -24.916 1.00 91.44 105 HIS A O 1
ATOM 866 N N . ASP A 1 106 ? 22.444 2.807 -23.447 1.00 92.94 106 ASP A N 1
ATOM 867 C CA . ASP A 1 106 ? 23.349 1.754 -23.918 1.00 92.94 106 ASP A CA 1
ATOM 868 C C . ASP A 1 106 ? 23.035 1.352 -25.369 1.00 92.94 106 ASP A C 1
ATOM 870 O O . ASP A 1 106 ? 23.946 1.206 -26.192 1.00 92.94 106 ASP A O 1
ATOM 874 N N . ARG A 1 107 ? 21.746 1.259 -25.729 1.00 91.81 107 ARG A N 1
ATOM 875 C CA . ARG A 1 107 ? 21.309 1.027 -27.117 1.00 91.81 107 ARG A CA 1
ATOM 876 C C . ARG A 1 107 ? 21.745 2.159 -28.046 1.00 91.81 107 ARG A C 1
ATOM 878 O O . ARG A 1 107 ? 22.254 1.884 -29.133 1.00 91.81 107 ARG A O 1
ATOM 885 N N . GLN A 1 108 ? 21.591 3.413 -27.623 1.00 88.94 108 GLN A N 1
ATOM 886 C CA . GLN A 1 108 ? 22.011 4.572 -28.411 1.00 88.94 108 GLN A CA 1
ATOM 887 C C . GLN A 1 108 ? 23.532 4.596 -28.609 1.00 88.94 108 GLN A C 1
ATOM 889 O O . GLN A 1 108 ? 24.005 4.76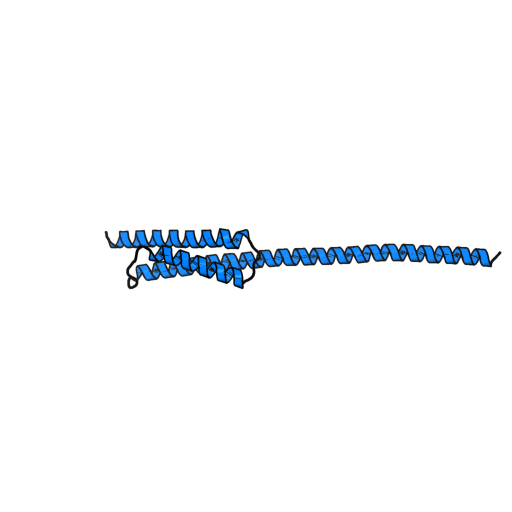6 -29.734 1.00 88.94 108 GLN A O 1
ATOM 894 N N . ALA A 1 109 ? 24.308 4.358 -27.550 1.00 89.06 109 ALA A N 1
ATOM 895 C CA . ALA A 1 109 ? 25.764 4.293 -27.626 1.00 89.06 109 ALA A CA 1
ATOM 896 C C . ALA A 1 109 ? 26.238 3.173 -28.567 1.00 89.06 109 ALA A C 1
ATOM 898 O O . ALA A 1 109 ? 27.163 3.370 -29.361 1.00 89.06 109 ALA A O 1
ATOM 899 N N . ASN A 1 110 ? 25.584 2.010 -28.522 1.00 90.88 110 ASN A N 1
ATOM 900 C CA . ASN A 1 110 ? 25.899 0.901 -29.415 1.00 90.88 110 ASN A CA 1
ATOM 901 C C . ASN A 1 110 ? 25.568 1.224 -30.882 1.00 90.88 110 ASN A C 1
ATOM 903 O O . ASN A 1 110 ? 26.384 0.966 -31.766 1.00 90.88 110 ASN A O 1
ATOM 907 N N . ALA A 1 111 ? 24.416 1.846 -31.148 1.00 89.31 111 ALA A N 1
ATOM 908 C CA . ALA A 1 111 ? 24.039 2.271 -32.496 1.00 89.31 111 ALA A CA 1
ATOM 909 C C . ALA A 1 111 ? 25.055 3.263 -33.091 1.00 89.31 111 ALA A C 1
ATOM 911 O O . ALA A 1 111 ? 25.487 3.097 -34.232 1.00 89.31 111 ALA A O 1
ATOM 912 N N . VAL A 1 112 ? 25.505 4.245 -32.299 1.00 89.31 112 VAL A N 1
ATOM 913 C CA . VAL A 1 112 ? 26.546 5.203 -32.711 1.00 89.31 112 VAL A CA 1
ATOM 914 C C . VAL A 1 112 ? 27.864 4.492 -33.033 1.00 89.31 112 VAL A C 1
ATOM 916 O O . VAL A 1 112 ? 28.492 4.794 -34.050 1.00 89.31 112 VAL A O 1
ATOM 919 N N . ARG A 1 113 ? 28.273 3.504 -32.225 1.00 88.50 113 ARG A N 1
ATOM 920 C CA . ARG A 1 113 ? 29.478 2.703 -32.503 1.00 88.50 113 ARG A CA 1
ATOM 921 C C . ARG A 1 113 ? 29.368 1.947 -33.825 1.00 88.50 113 ARG A C 1
ATOM 923 O O . ARG A 1 113 ? 30.289 2.032 -34.634 1.00 88.50 113 ARG A O 1
ATOM 930 N N . ILE A 1 114 ? 28.255 1.262 -34.078 1.00 89.38 114 ILE A N 1
ATOM 931 C CA . ILE A 1 114 ? 28.047 0.519 -35.332 1.00 89.38 114 ILE A CA 1
ATOM 932 C C . ILE A 1 114 ? 28.114 1.462 -36.539 1.00 89.38 114 ILE A C 1
ATOM 934 O O . ILE A 1 114 ? 28.834 1.179 -37.497 1.00 89.38 114 ILE A O 1
ATOM 938 N N . LEU A 1 115 ? 27.434 2.612 -36.475 1.00 87.00 115 LEU A N 1
ATOM 939 C CA . LEU A 1 115 ? 27.480 3.613 -37.544 1.00 87.00 115 LEU A CA 1
ATOM 940 C C . LEU A 1 115 ? 28.906 4.113 -37.801 1.00 87.00 115 LEU A C 1
ATOM 942 O O . LEU A 1 115 ? 29.305 4.229 -38.958 1.00 87.00 115 LEU A O 1
ATOM 946 N N . SER A 1 116 ? 29.699 4.339 -36.751 1.00 83.75 116 SER A N 1
ATOM 947 C CA . SER A 1 116 ? 31.095 4.762 -36.910 1.00 83.75 116 SER A CA 1
ATOM 948 C C . SER A 1 116 ? 31.952 3.720 -37.646 1.00 83.75 116 SER A C 1
ATOM 950 O O . SER A 1 116 ? 32.719 4.080 -38.537 1.00 83.75 116 SER A O 1
ATOM 952 N N . VAL A 1 117 ? 31.768 2.425 -37.356 1.00 88.44 117 VAL A N 1
ATOM 953 C CA . VAL A 1 117 ? 32.484 1.330 -38.037 1.00 88.44 117 VAL A CA 1
ATOM 954 C C . VAL A 1 117 ? 32.091 1.259 -39.512 1.00 88.44 117 VAL A C 1
ATOM 956 O O . VAL A 1 117 ? 32.961 1.177 -40.382 1.00 88.44 117 VAL A O 1
ATOM 959 N N . ILE A 1 118 ? 30.790 1.354 -39.801 1.00 86.94 118 ILE A N 1
ATOM 960 C CA . ILE A 1 118 ? 30.269 1.372 -41.171 1.00 86.94 118 ILE A CA 1
ATOM 961 C C . ILE A 1 118 ? 30.871 2.551 -41.947 1.00 86.94 118 ILE A C 1
ATOM 963 O O . ILE A 1 118 ? 31.407 2.351 -43.035 1.00 86.94 118 ILE A O 1
ATOM 967 N N . MET A 1 119 ? 30.854 3.763 -41.383 1.00 81.62 119 MET A N 1
ATOM 968 C CA . MET A 1 119 ? 31.409 4.950 -42.043 1.00 81.62 119 MET A CA 1
ATOM 969 C C . MET A 1 119 ? 32.902 4.806 -42.370 1.00 81.62 119 MET A C 1
ATOM 971 O O . MET A 1 119 ? 33.320 5.203 -43.458 1.00 81.62 119 MET A O 1
ATOM 975 N N . VAL A 1 120 ? 33.701 4.200 -41.485 1.00 84.88 120 VAL A N 1
ATOM 976 C CA . VAL A 1 120 ? 35.128 3.932 -41.746 1.00 84.88 120 VAL A CA 1
ATOM 977 C C . VAL A 1 120 ? 35.305 2.955 -42.911 1.00 84.88 120 VAL A C 1
ATOM 979 O O . VAL A 1 120 ? 36.119 3.201 -43.802 1.00 84.88 120 VAL A O 1
ATOM 982 N N . HIS A 1 121 ? 34.534 1.865 -42.944 1.00 81.19 121 HIS A N 1
ATOM 983 C CA . HIS A 1 121 ? 34.611 0.883 -44.031 1.00 81.19 121 HIS A CA 1
ATOM 984 C C . HIS A 1 121 ? 34.170 1.467 -45.377 1.00 81.19 121 HIS A C 1
ATOM 986 O O . HIS A 1 121 ? 34.859 1.271 -46.379 1.00 81.19 121 HIS A O 1
ATOM 992 N N . PHE A 1 122 ? 33.081 2.239 -45.406 1.00 79.75 122 PHE A N 1
ATOM 993 C CA . PHE A 1 122 ? 32.645 2.938 -46.618 1.00 79.75 122 PHE A CA 1
ATOM 994 C C . PHE A 1 122 ? 33.677 3.969 -47.092 1.00 79.75 122 PHE A C 1
ATOM 996 O O . PHE A 1 122 ? 33.961 4.035 -48.285 1.00 79.75 122 PHE A O 1
ATOM 1003 N N . GLY A 1 123 ? 34.296 4.726 -46.179 1.00 77.75 123 GLY A N 1
ATOM 1004 C CA . GLY A 1 123 ? 35.375 5.657 -46.518 1.00 77.75 123 GLY A CA 1
ATOM 1005 C C . GLY A 1 123 ? 36.578 4.961 -47.166 1.00 77.75 123 GLY A C 1
ATOM 1006 O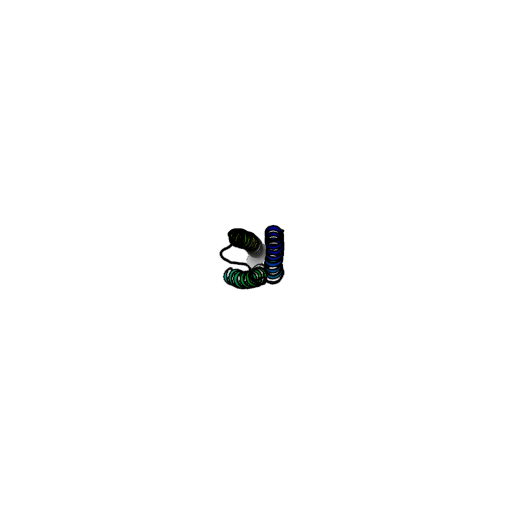 O . GLY A 1 123 ? 37.069 5.419 -48.200 1.00 77.75 123 GLY A O 1
ATOM 1007 N N . GLY A 1 124 ? 37.001 3.820 -46.613 1.00 76.25 124 GLY A N 1
ATOM 1008 C CA . GLY A 1 124 ? 38.073 2.997 -47.184 1.00 76.25 124 GLY A CA 1
ATOM 1009 C C . GLY A 1 124 ? 37.726 2.440 -48.569 1.00 76.25 124 GLY A C 1
ATOM 1010 O O . GLY A 1 124 ? 38.539 2.521 -49.488 1.00 76.25 124 GLY A O 1
ATOM 1011 N N . LEU A 1 125 ? 36.496 1.951 -48.755 1.00 73.19 125 LEU A N 1
ATOM 1012 C CA . LEU A 1 125 ? 35.985 1.496 -50.055 1.00 73.19 125 LEU A CA 1
ATOM 1013 C C . LEU A 1 125 ? 35.984 2.617 -51.102 1.00 73.19 125 LEU A C 1
ATOM 1015 O O . LEU A 1 125 ? 36.454 2.413 -52.220 1.00 73.19 125 LEU A O 1
ATOM 1019 N N . CYS A 1 126 ? 35.522 3.815 -50.741 1.00 73.44 126 CYS A N 1
ATOM 1020 C CA . CYS A 1 126 ? 35.533 4.973 -51.636 1.00 73.44 126 CYS A CA 1
ATOM 1021 C C . CYS A 1 126 ? 36.958 5.375 -52.048 1.00 73.44 126 CYS A C 1
ATOM 1023 O O . CYS A 1 126 ? 37.200 5.658 -53.224 1.00 73.44 126 CYS A O 1
ATOM 1025 N N . GLN A 1 127 ? 37.915 5.368 -51.113 1.00 74.75 127 GLN A N 1
ATOM 1026 C CA . GLN A 1 127 ? 39.323 5.641 -51.421 1.00 74.75 127 GLN A CA 1
ATOM 1027 C C . GLN A 1 127 ? 39.925 4.573 -52.340 1.00 74.75 127 GLN A C 1
ATOM 1029 O O . GLN A 1 127 ? 40.601 4.915 -53.309 1.00 74.75 127 GLN A O 1
ATOM 1034 N N . TYR A 1 128 ? 39.638 3.297 -52.081 1.00 73.81 128 TYR A N 1
ATOM 1035 C CA . TYR A 1 128 ? 40.113 2.178 -52.893 1.00 73.81 128 TYR A CA 1
ATOM 1036 C C . TYR A 1 128 ? 39.583 2.236 -54.336 1.00 73.81 128 TYR A C 1
ATOM 1038 O O . TYR A 1 128 ? 40.354 2.129 -55.290 1.00 73.81 128 TYR A O 1
ATOM 1046 N N . ILE A 1 129 ? 38.282 2.488 -54.513 1.00 75.25 129 ILE A N 1
ATOM 1047 C CA . ILE A 1 129 ? 37.668 2.656 -55.839 1.00 75.25 129 ILE A CA 1
ATOM 1048 C C . ILE A 1 129 ? 38.264 3.872 -56.559 1.00 75.25 129 ILE A C 1
ATOM 1050 O O . ILE A 1 129 ? 38.630 3.781 -57.731 1.00 75.25 129 ILE A O 1
ATOM 1054 N N . SER A 1 130 ? 38.418 5.005 -55.862 1.00 74.38 130 SER A N 1
ATOM 1055 C CA . SER A 1 130 ? 39.031 6.201 -56.451 1.00 74.38 130 SER A CA 1
ATOM 1056 C C . SER A 1 130 ? 40.478 5.963 -56.882 1.00 74.38 130 SER A C 1
ATOM 1058 O O . SER A 1 130 ? 40.905 6.532 -57.887 1.00 74.38 130 SER A O 1
ATOM 1060 N N . TYR A 1 131 ? 41.240 5.171 -56.129 1.00 75.38 131 TYR A N 1
ATOM 1061 C CA . TYR A 1 131 ? 42.619 4.831 -56.459 1.00 75.38 131 TYR A CA 1
ATOM 1062 C C . TYR A 1 131 ? 42.693 3.971 -57.727 1.00 75.38 131 TYR A C 1
ATOM 1064 O O . TYR A 1 131 ? 43.409 4.326 -58.664 1.00 75.38 131 TYR A O 1
ATOM 1072 N N . ASN A 1 132 ? 41.879 2.916 -57.813 1.00 70.50 132 ASN A N 1
ATOM 1073 C CA . ASN A 1 132 ? 41.827 2.048 -58.992 1.00 70.50 132 ASN A CA 1
ATOM 1074 C C . ASN A 1 132 ? 41.366 2.790 -60.256 1.00 70.50 132 ASN A C 1
ATOM 1076 O O . ASN A 1 132 ? 41.953 2.602 -61.319 1.00 70.50 132 ASN A O 1
ATOM 1080 N N . ASN A 1 133 ? 40.379 3.685 -60.147 1.00 71.94 133 ASN A N 1
ATOM 1081 C CA . ASN A 1 133 ? 39.936 4.498 -61.284 1.00 71.94 133 ASN A CA 1
ATOM 1082 C C . ASN A 1 133 ? 41.027 5.459 -61.784 1.00 71.94 133 ASN A C 1
ATOM 1084 O O . ASN A 1 133 ? 41.128 5.692 -62.985 1.00 71.94 133 ASN A O 1
ATOM 1088 N N . ARG A 1 134 ? 41.864 6.005 -60.889 1.00 72.38 134 ARG A N 1
ATOM 1089 C CA . ARG A 1 134 ? 43.005 6.847 -61.290 1.00 72.38 134 ARG A CA 1
ATOM 1090 C C . ARG A 1 134 ? 44.080 6.048 -62.018 1.00 72.38 134 ARG A C 1
ATOM 1092 O O . ARG A 1 134 ? 44.603 6.544 -63.006 1.00 72.38 134 ARG A O 1
ATOM 1099 N N . ILE A 1 135 ? 44.375 4.830 -61.559 1.00 67.62 135 ILE A N 1
ATOM 1100 C CA . ILE A 1 135 ? 45.313 3.934 -62.251 1.00 67.62 135 ILE A CA 1
ATOM 1101 C C . ILE A 1 135 ? 44.784 3.5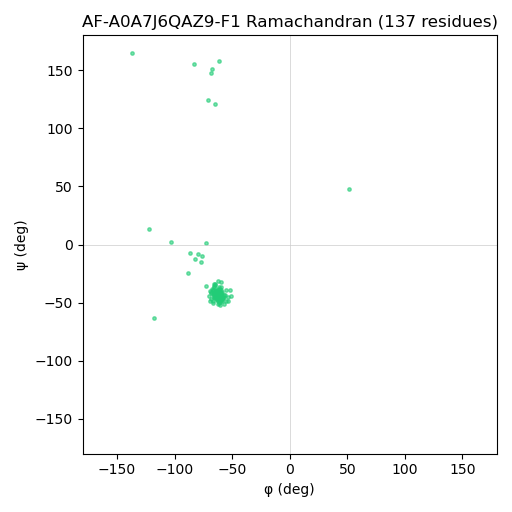96 -63.647 1.00 67.62 135 ILE A C 1
ATOM 1103 O O . ILE A 1 135 ? 45.511 3.750 -64.624 1.00 67.62 135 ILE A O 1
ATOM 1107 N N . ALA A 1 136 ? 43.511 3.208 -63.758 1.00 66.00 136 ALA A N 1
ATOM 1108 C CA . ALA A 1 136 ? 42.897 2.864 -65.039 1.00 66.00 136 ALA A CA 1
ATOM 1109 C C . ALA A 1 136 ? 42.857 4.040 -66.033 1.00 66.00 136 ALA A C 1
ATOM 1111 O O . ALA A 1 136 ? 42.958 3.814 -67.229 1.00 66.00 136 ALA A O 1
ATOM 1112 N N . ALA A 1 137 ? 42.740 5.284 -65.556 1.00 65.81 137 ALA A N 1
ATOM 1113 C CA . ALA A 1 137 ? 42.772 6.483 -66.400 1.00 65.81 137 ALA A CA 1
ATOM 1114 C C . ALA A 1 137 ? 44.191 6.927 -66.818 1.00 65.81 137 ALA A C 1
ATOM 1116 O O . ALA A 1 137 ? 44.329 7.863 -67.601 1.00 65.81 137 ALA A O 1
ATOM 1117 N N . SER A 1 138 ? 45.236 6.309 -66.258 1.00 58.34 138 SER A N 1
ATOM 1118 C CA . SER A 1 138 ? 46.648 6.622 -66.537 1.00 58.34 138 SER A CA 1
ATOM 1119 C C . SER A 1 138 ? 47.346 5.616 -67.463 1.00 58.34 138 SER A C 1
ATOM 1121 O O . SER A 1 138 ? 48.539 5.769 -67.727 1.00 58.34 138 SER A O 1
ATOM 1123 N N . VAL A 1 139 ? 46.607 4.610 -67.940 1.00 53.25 139 VAL A N 1
ATOM 1124 C CA . VAL A 1 139 ? 47.008 3.615 -68.950 1.00 53.25 139 VAL A CA 1
ATOM 1125 C C . VAL A 1 139 ? 46.308 3.947 -70.260 1.00 53.25 139 VAL A C 1
ATOM 1127 O O . VAL A 1 139 ? 46.975 3.850 -71.311 1.00 53.25 139 VAL A O 1
#

Secondary structure (DSSP, 8-state):
-HHHHHHHHHHHHHHHHHHHHHHHHHHHTGGG-S--HHHHHHHHHHHHHHHHHHHHTT---TT-HHHHHHHHHHHHHHHHHHHHHHHHHHHHHHHHHHHHHHHHHHHHHHHHHHHHHHHHHHHHHHHHHHHHHHHHTT-

Foldseek 3Di:
DVVVVVLVVLVVLLVVLLVQLLVQCCVLQVVDAQDDPVSLVVSLVVSNVSSVCSNCVVVDDPPDPSSVVSVVVSVVSSVVSSVVSVVVNVVRVVVVVVVVVVVVVVVVVVVVVVVVVVVVVVVVVVVVVVVVVVVVVVD

Solvent-accessible surface area (backbone atoms only — not comparable to full-atom values): 7486 Å² total; per-residue (Å²): 114,68,71,59,53,53,53,50,51,49,51,52,27,44,52,52,15,52,48,46,28,51,52,48,44,41,70,71,39,67,77,55,59,55,69,55,72,66,58,52,50,54,50,50,55,52,28,52,52,53,16,50,52,51,46,52,63,82,65,70,64,81,84,39,66,67,50,48,50,51,53,49,49,47,52,53,52,53,49,54,54,50,49,53,50,51,54,51,30,50,55,44,43,51,51,52,52,51,51,53,53,50,51,52,51,53,52,50,55,50,52,55,51,53,52,52,54,51,51,52,53,52,52,51,51,53,51,51,53,54,52,53,54,52,55,64,74,74,111

InterPro domains:
  IPR003191 Guanylate-binding protein/Atlastin, C-terminal [PF02841] (11-136)
  IPR036543 Guanylate-binding protein, C-terminal domain superfamily [SSF48340] (2-111)

Sequence (139 aa):
AWTNVVTHQLRISLRDAVHVYRATMNEDVMQKLPMSDEEVRAKHKRAKAAALQVFNGPKFDQGDSRYLDFRQELRNAVARLNEHVNVENKRVSERECHAVYKELHDRQANAVRILSVIMVHFGGLCQYISYNNRIAASV

Nearest PDB structures (foldseek):
  2jmh-assembly1_A  TM=4.112E-01  e=8.871E+00  Blomia tropicalis

Radius of gyration: 32.89 Å; Cα contacts (8 Å, |Δi|>4): 68; chains: 1; bounding box: 66×17×106 Å